Protein AF-A0A1X0Q599-F1 (afdb_monomer)

pLDDT: mean 91.34, std 10.4, range [54.19, 97.94]

Sequence (34 aa):
RGETRICKIYDSPSLPESEAMFSIAEKGICDADE

InterPro domains:
  IPR013632 Rad51-like, C-terminal [PF08423] (1-32)

Solvent-accessible surface area (backbone atoms only — not comparable to full-atom values): 2322 Å² total; per-residue (Å²): 136,84,48,62,45,76,49,71,52,72,93,52,98,85,53,73,82,45,73,47,68,30,21,62,52,98,93,39,83,41,78,46,84,132

Mean predicted aligned error: 3.73 Å

Structure (mmCIF, N/CA/C/O backbone):
data_AF-A0A1X0Q599-F1
#
_entry.id   AF-A0A1X0Q599-F1
#
loop_
_atom_site.group_PDB
_atom_site.id
_atom_site.type_symbol
_atom_site.label_atom_id
_atom_site.label_alt_id
_atom_site.label_comp_id
_atom_site.label_asym_id
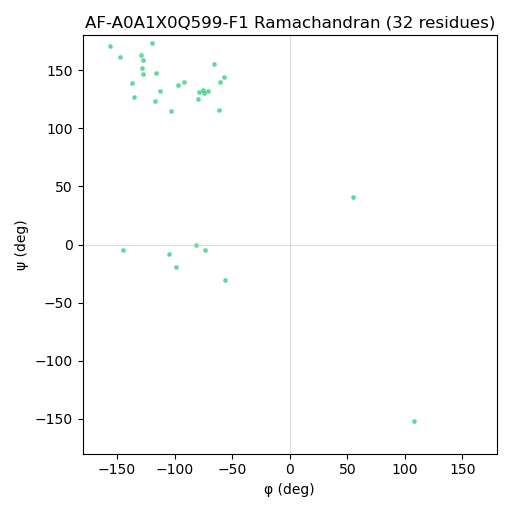_atom_site.label_entity_id
_atom_site.label_seq_id
_atom_site.pdbx_PDB_ins_code
_atom_site.Cartn_x
_atom_site.Cartn_y
_atom_site.Cartn_z
_atom_site.occupancy
_atom_site.B_iso_or_equiv
_atom_site.auth_seq_id
_atom_site.auth_comp_id
_atom_site.auth_asym_id
_atom_site.auth_atom_id
_atom_site.pdbx_PDB_model_num
ATOM 1 N N . ARG A 1 1 ? -5.634 7.410 14.484 1.00 54.19 1 ARG A N 1
ATOM 2 C CA . ARG A 1 1 ? -4.593 7.843 13.510 1.00 54.19 1 ARG A CA 1
ATOM 3 C C . ARG A 1 1 ? -3.369 6.905 13.436 1.00 54.19 1 ARG A C 1
ATOM 5 O O . ARG A 1 1 ? -2.387 7.291 12.822 1.00 54.19 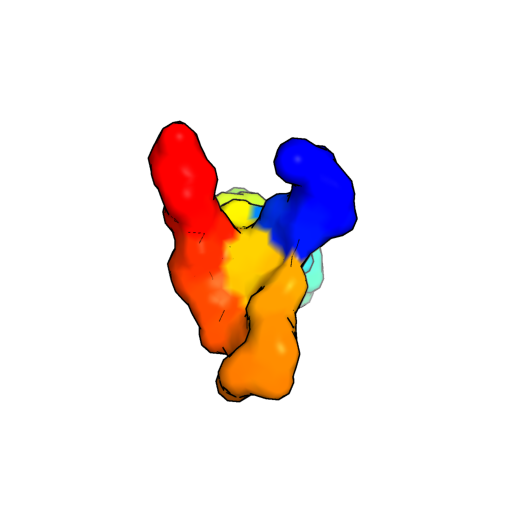1 ARG A O 1
ATOM 12 N N . GLY A 1 2 ? -3.389 5.703 14.033 1.00 64.88 2 GLY A N 1
ATOM 13 C CA . GLY A 1 2 ? -2.255 4.755 13.979 1.00 64.88 2 GLY A CA 1
ATOM 14 C C . GLY A 1 2 ? -2.447 3.564 13.031 1.00 64.88 2 GLY A C 1
ATOM 15 O O . GLY A 1 2 ? -1.511 2.801 12.814 1.00 64.88 2 GLY A O 1
ATOM 16 N N . GLU A 1 3 ? -3.651 3.401 12.480 1.00 84.38 3 GLU A N 1
ATOM 17 C CA . GLU A 1 3 ? -4.038 2.231 11.679 1.00 84.38 3 GLU A CA 1
ATOM 18 C C . GLU A 1 3 ? -3.955 2.486 10.172 1.00 84.38 3 GLU A C 1
ATOM 20 O O . GLU A 1 3 ? -3.827 1.536 9.403 1.00 84.38 3 GLU A O 1
ATOM 25 N N . THR A 1 4 ? -3.955 3.758 9.761 1.00 92.88 4 THR A N 1
ATOM 26 C CA . THR A 1 4 ? -3.799 4.170 8.365 1.00 92.88 4 THR A CA 1
ATOM 27 C C . THR A 1 4 ? -2.346 4.032 7.917 1.00 92.88 4 THR A C 1
ATOM 29 O O . THR A 1 4 ? -1.413 4.464 8.602 1.00 92.88 4 THR A O 1
ATOM 32 N N . ARG A 1 5 ? -2.148 3.434 6.748 1.00 94.31 5 ARG A N 1
ATOM 33 C CA . ARG A 1 5 ? -0.867 3.138 6.110 1.00 94.31 5 ARG A CA 1
ATOM 34 C C . ARG A 1 5 ? -0.870 3.682 4.684 1.00 94.31 5 ARG A C 1
ATOM 36 O O . ARG A 1 5 ? -1.928 3.889 4.099 1.00 94.31 5 ARG A O 1
ATOM 43 N N . ILE A 1 6 ? 0.325 3.882 4.134 1.00 94.94 6 ILE A N 1
ATOM 44 C CA . ILE A 1 6 ? 0.532 4.296 2.743 1.00 94.94 6 ILE A CA 1
ATOM 45 C C . ILE A 1 6 ? 1.292 3.174 2.033 1.00 94.94 6 ILE A C 1
ATOM 47 O O . ILE A 1 6 ? 2.370 2.779 2.482 1.00 94.94 6 ILE A O 1
ATOM 51 N N . CYS A 1 7 ? 0.727 2.655 0.946 1.00 95.81 7 CYS A N 1
ATOM 52 C CA . CYS A 1 7 ? 1.384 1.722 0.034 1.00 95.81 7 CYS A CA 1
ATOM 53 C C . CYS A 1 7 ? 1.939 2.496 -1.162 1.00 95.81 7 CYS A C 1
ATOM 55 O O . CYS A 1 7 ? 1.235 3.348 -1.697 1.00 95.81 7 CYS A O 1
ATOM 57 N N . LYS A 1 8 ? 3.163 2.186 -1.597 1.00 97.56 8 LYS A N 1
ATOM 58 C CA . LYS A 1 8 ? 3.776 2.776 -2.792 1.00 97.56 8 LYS A CA 1
ATOM 59 C C . LYS A 1 8 ? 3.934 1.715 -3.869 1.00 97.56 8 LYS A C 1
ATOM 61 O O . LYS A 1 8 ? 4.439 0.629 -3.589 1.00 97.56 8 LYS A O 1
ATOM 66 N N . ILE A 1 9 ? 3.527 2.047 -5.086 1.00 97.19 9 ILE A N 1
ATOM 67 C CA . ILE A 1 9 ? 3.908 1.308 -6.286 1.00 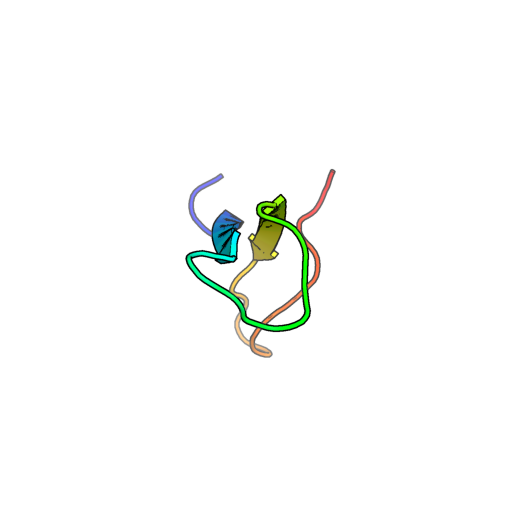97.19 9 ILE A CA 1
ATOM 68 C C . ILE A 1 9 ? 5.312 1.782 -6.645 1.00 97.19 9 ILE A C 1
ATOM 70 O O . ILE A 1 9 ? 5.512 2.987 -6.743 1.00 97.19 9 ILE A O 1
ATOM 74 N N . TYR A 1 10 ? 6.253 0.848 -6.780 1.00 97.31 10 TYR A N 1
ATOM 75 C CA . TYR A 1 10 ? 7.648 1.132 -7.108 1.00 97.31 10 TYR A CA 1
ATOM 76 C C . TYR A 1 10 ? 8.148 0.162 -8.176 1.00 97.31 10 TYR A C 1
ATOM 78 O O . TYR A 1 10 ? 8.036 -1.052 -7.990 1.00 97.31 10 TYR A O 1
ATOM 86 N N . ASP A 1 11 ? 8.698 0.703 -9.262 1.00 97.19 11 ASP A N 1
ATOM 87 C CA . ASP A 1 11 ? 9.308 -0.020 -10.385 1.00 97.19 11 ASP A CA 1
ATOM 88 C C . ASP A 1 11 ? 8.365 -1.053 -11.030 1.00 97.19 11 ASP A C 1
ATOM 90 O O . ASP A 1 11 ? 8.730 -2.185 -11.354 1.00 97.19 11 ASP A O 1
ATOM 94 N N . SER A 1 12 ? 7.091 -0.675 -11.181 1.00 96.19 12 SER A N 1
ATOM 95 C CA . SER A 1 12 ? 6.101 -1.539 -11.822 1.00 96.19 12 SER A CA 1
ATOM 96 C C . SER A 1 12 ? 6.250 -1.491 -13.347 1.00 96.19 12 SER A C 1
ATOM 98 O O . SER A 1 12 ? 6.228 -0.408 -13.932 1.00 96.19 12 SER A O 1
ATOM 100 N N . PRO A 1 13 ? 6.295 -2.642 -14.042 1.00 97.25 13 PRO A N 1
ATOM 101 C CA . PRO A 1 13 ? 6.414 -2.680 -15.500 1.00 97.25 13 PRO A CA 1
ATOM 102 C C . PRO A 1 13 ? 5.117 -2.286 -16.225 1.00 97.25 13 PRO A C 1
ATOM 104 O O . PRO A 1 13 ? 5.071 -2.282 -17.454 1.00 97.25 13 PRO A O 1
ATOM 107 N N . SER A 1 14 ? 4.018 -2.056 -15.500 1.00 96.81 14 SER A N 1
ATOM 108 C CA . SER A 1 14 ? 2.687 -1.881 -16.103 1.00 96.81 14 SER A CA 1
ATOM 109 C C . SER A 1 14 ? 1.791 -0.870 -15.392 1.00 96.81 14 SER A C 1
ATOM 111 O O . SER A 1 14 ? 0.696 -0.598 -15.880 1.00 96.81 14 SER A O 1
ATOM 113 N N . LEU A 1 15 ? 2.221 -0.313 -14.258 1.00 96.31 15 LEU A N 1
ATOM 114 C CA . LEU A 1 15 ? 1.470 0.688 -13.501 1.0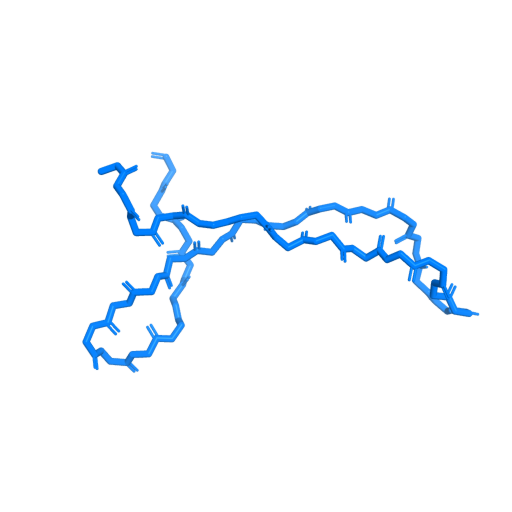0 96.31 15 LEU A CA 1
ATOM 115 C C . LEU A 1 15 ? 2.357 1.909 -13.240 1.00 96.31 15 LEU A C 1
ATOM 117 O O . LEU A 1 15 ? 3.563 1.74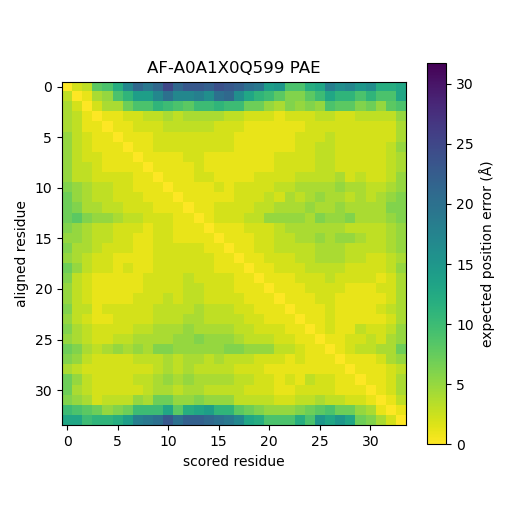3 -13.070 1.00 96.31 15 LEU A O 1
ATOM 121 N N . PRO A 1 16 ? 1.784 3.123 -13.205 1.00 97.25 16 PRO A N 1
ATOM 122 C CA . PRO A 1 16 ? 2.540 4.317 -12.863 1.00 97.25 16 PRO A CA 1
ATOM 123 C C . PRO A 1 16 ? 3.016 4.280 -11.405 1.00 97.25 16 PRO A C 1
ATOM 125 O O . PRO A 1 16 ? 2.389 3.665 -10.543 1.00 97.25 16 PRO A O 1
ATOM 128 N N . GLU A 1 17 ? 4.098 5.006 -11.137 1.00 97.94 17 GLU A N 1
ATOM 129 C CA . GLU A 1 17 ? 4.562 5.313 -9.783 1.00 97.94 17 GLU A CA 1
ATOM 130 C C . GLU A 1 17 ? 3.481 6.113 -9.040 1.00 97.94 17 GLU A C 1
ATOM 132 O O . GLU A 1 17 ? 3.126 7.226 -9.442 1.00 97.94 17 GLU A O 1
ATOM 137 N N . SER A 1 18 ? 2.926 5.543 -7.970 1.00 97.62 18 SER A N 1
ATOM 138 C CA . SER A 1 18 ? 1.846 6.165 -7.196 1.00 97.62 18 SER A CA 1
ATOM 139 C C . SER A 1 18 ? 1.790 5.646 -5.761 1.00 97.62 18 SER A C 1
ATOM 141 O O . SER A 1 18 ? 2.428 4.650 -5.415 1.00 97.62 18 SER A O 1
ATOM 143 N N . GLU A 1 19 ? 0.973 6.287 -4.924 1.00 96.69 19 GLU A N 1
ATOM 144 C CA . GLU A 1 19 ? 0.704 5.841 -3.558 1.00 96.69 19 GLU A CA 1
ATOM 145 C C . GLU A 1 19 ? -0.796 5.745 -3.254 1.00 96.69 19 GLU A C 1
ATOM 147 O O . GLU A 1 19 ? -1.607 6.437 -3.866 1.00 96.69 19 GLU A O 1
ATOM 152 N N . ALA A 1 20 ? -1.160 4.854 -2.330 1.00 95.38 20 ALA A N 1
ATOM 153 C CA . ALA A 1 20 ? -2.537 4.618 -1.902 1.00 95.38 20 ALA A CA 1
ATOM 154 C C . ALA A 1 20 ? -2.619 4.481 -0.377 1.00 95.38 20 ALA A C 1
ATOM 156 O O . ALA A 1 20 ? -1.769 3.835 0.244 1.00 95.38 20 ALA A O 1
ATOM 157 N N . MET A 1 21 ? -3.655 5.072 0.220 1.00 95.62 21 MET A N 1
ATOM 158 C CA . MET A 1 21 ? -3.933 4.972 1.653 1.00 95.62 21 MET A CA 1
ATOM 159 C C . MET A 1 21 ? -4.875 3.806 1.950 1.00 95.62 21 MET A C 1
ATOM 161 O O . MET A 1 21 ? -5.836 3.579 1.222 1.00 95.62 21 MET A O 1
ATOM 165 N N . PHE A 1 22 ? -4.611 3.084 3.036 1.00 95.25 22 PHE A N 1
ATOM 166 C CA . PHE A 1 22 ? -5.478 2.011 3.532 1.00 95.25 22 PHE A CA 1
ATOM 167 C C . PHE A 1 22 ? -5.412 1.925 5.056 1.00 95.25 22 PHE A C 1
ATOM 169 O O . PHE A 1 22 ? -4.445 2.394 5.657 1.00 95.25 22 PHE A O 1
ATOM 176 N N . SER A 1 23 ? -6.396 1.290 5.685 1.00 95.25 23 SER A N 1
ATOM 177 C CA . SER A 1 23 ? -6.420 1.042 7.131 1.00 95.25 23 SER A CA 1
ATOM 178 C C . SER A 1 23 ? -6.388 -0.455 7.441 1.00 95.25 23 SER A C 1
ATOM 180 O O . SER A 1 23 ? -6.919 -1.274 6.690 1.00 95.25 23 SER A O 1
ATOM 182 N N . ILE A 1 24 ? -5.764 -0.826 8.560 1.00 93.12 24 ILE A N 1
ATOM 183 C CA . ILE A 1 24 ? -5.772 -2.202 9.082 1.00 93.12 24 ILE A CA 1
ATOM 184 C C . ILE A 1 24 ? -6.752 -2.266 10.255 1.00 93.12 24 ILE A C 1
ATOM 186 O O . ILE A 1 24 ? -6.500 -1.642 11.281 1.00 93.12 24 ILE A O 1
ATOM 190 N N . ALA A 1 25 ? -7.832 -3.034 10.107 1.00 90.44 25 ALA A N 1
ATOM 191 C CA . ALA A 1 25 ? -8.846 -3.254 11.138 1.00 90.44 25 ALA 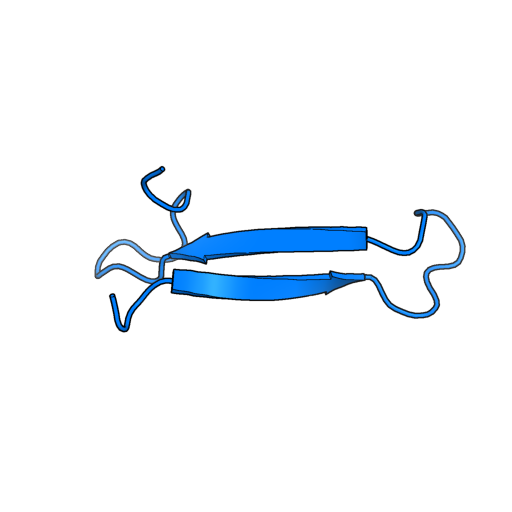A CA 1
ATOM 192 C C . ALA A 1 25 ? -8.945 -4.745 11.507 1.00 90.44 25 ALA A C 1
ATOM 194 O O . ALA A 1 25 ? -8.368 -5.603 10.838 1.00 90.44 25 ALA A O 1
ATOM 195 N N . GLU A 1 26 ? -9.727 -5.085 12.535 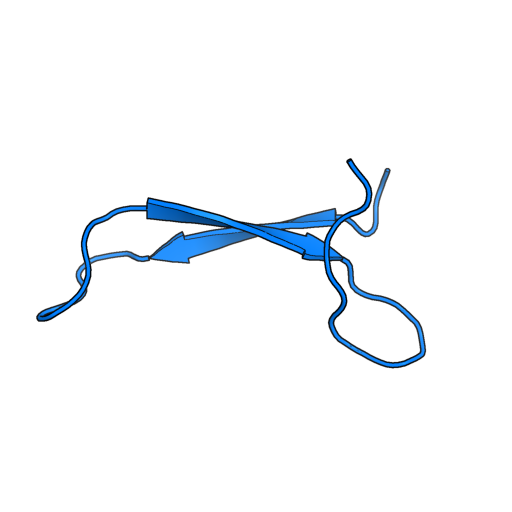1.00 92.19 26 GLU A N 1
ATOM 196 C CA . GLU A 1 26 ? -9.917 -6.480 12.979 1.00 92.19 26 GLU A CA 1
ATOM 197 C C . GLU A 1 26 ? -10.432 -7.410 11.864 1.00 92.19 26 GLU A C 1
ATOM 199 O O . GLU A 1 26 ? -10.088 -8.588 11.821 1.00 92.19 26 GLU A O 1
ATOM 204 N N . LYS A 1 27 ? -11.214 -6.869 10.919 1.00 92.62 27 LYS A N 1
ATOM 205 C CA . LYS A 1 27 ? -11.730 -7.589 9.741 1.00 92.62 27 LYS A CA 1
ATOM 206 C C . LYS A 1 27 ? -10.733 -7.695 8.574 1.00 92.62 27 LYS A C 1
ATOM 208 O O . LYS A 1 27 ? -11.078 -8.266 7.543 1.00 92.62 27 LYS A O 1
ATOM 213 N N . GLY A 1 28 ? -9.530 -7.135 8.712 1.00 93.31 28 GLY A N 1
ATOM 214 C CA . GLY A 1 28 ? -8.500 -7.079 7.673 1.00 93.31 28 GLY A CA 1
ATOM 215 C C . GLY A 1 28 ? -8.289 -5.680 7.085 1.00 93.31 28 GLY A C 1
ATOM 216 O O . GLY A 1 28 ? -8.479 -4.665 7.758 1.00 93.31 28 GLY A O 1
ATOM 217 N N . ILE A 1 29 ? -7.850 -5.631 5.823 1.00 94.62 29 ILE A N 1
ATOM 218 C CA . ILE A 1 29 ? -7.569 -4.378 5.108 1.00 94.62 29 ILE A CA 1
ATOM 219 C C . ILE A 1 29 ? -8.877 -3.702 4.704 1.00 94.62 29 ILE A C 1
ATOM 221 O O . ILE A 1 29 ? -9.760 -4.336 4.127 1.00 94.62 29 ILE A O 1
ATOM 225 N N . CYS A 1 30 ? -8.984 -2.416 5.014 1.00 93.69 30 CYS A N 1
ATOM 226 C CA . CYS A 1 30 ? -10.135 -1.574 4.719 1.00 93.69 30 CYS A CA 1
ATOM 227 C C . CYS A 1 30 ? -9.676 -0.289 4.031 1.00 93.69 30 CYS A C 1
ATOM 229 O O . CYS A 1 30 ? -8.503 0.088 4.125 1.00 93.69 30 CYS A O 1
ATOM 231 N N . ASP A 1 31 ?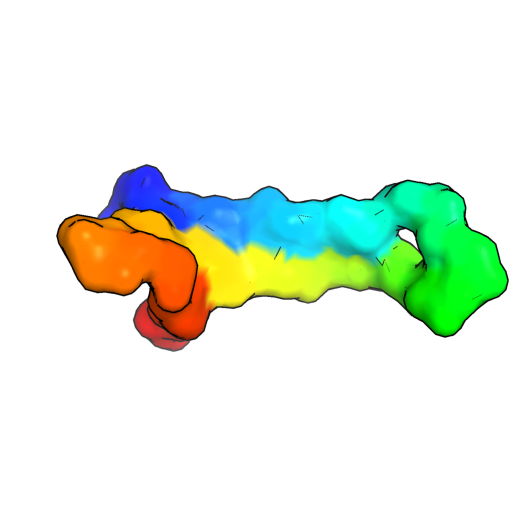 -10.617 0.410 3.404 1.00 94.19 31 ASP A N 1
ATOM 232 C CA . ASP A 1 31 ? -10.388 1.779 2.957 1.00 94.19 31 ASP A CA 1
ATOM 233 C C . ASP A 1 31 ? -9.986 2.660 4.146 1.00 94.19 31 ASP A C 1
ATOM 235 O O . ASP A 1 31 ? -10.418 2.446 5.285 1.00 94.19 31 ASP A O 1
ATOM 239 N N . ALA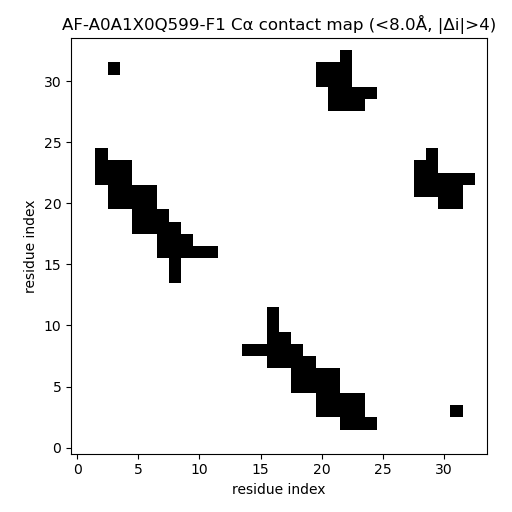 A 1 32 ? -9.096 3.617 3.894 1.00 91.06 32 ALA A N 1
ATOM 240 C CA . ALA A 1 32 ? -8.789 4.629 4.888 1.00 91.06 32 ALA A CA 1
ATOM 241 C C . ALA A 1 32 ? -9.993 5.568 5.029 1.00 91.06 32 ALA A C 1
ATOM 243 O O . ALA A 1 32 ? -10.516 6.033 4.020 1.00 91.06 32 ALA A O 1
ATOM 244 N N . ASP A 1 33 ? -10.416 5.846 6.264 1.00 80.44 33 ASP A N 1
ATOM 245 C CA . ASP A 1 33 ? -11.339 6.953 6.519 1.00 80.44 33 ASP A CA 1
ATOM 246 C C . ASP A 1 33 ? -10.673 8.271 6.078 1.00 80.44 33 ASP A C 1
ATOM 248 O O . ASP A 1 33 ? -9.464 8.443 6.275 1.00 80.44 33 ASP A O 1
ATOM 252 N N . GLU A 1 34 ? -11.460 9.156 5.456 1.00 61.59 34 GLU A N 1
ATOM 253 C CA . GLU A 1 34 ? -11.013 10.441 4.885 1.00 61.59 34 GLU A CA 1
ATOM 254 C C . GLU A 1 34 ? -10.468 11.419 5.944 1.00 61.59 34 GLU A C 1
ATOM 256 O O . GLU A 1 34 ? -11.095 11.568 7.022 1.00 61.59 34 GLU A O 1
#

Foldseek 3Di:
DPFKDKDWDDPDPPDDTDIAIWGQDPVGIGHDDD

Organism: NCBI:txid1081669

Nearest PDB structures (foldseek):
  5nwl-assembly2_H  TM=9.095E-01  e=1.082E-02  Homo sapiens
  8br2-assembly1_A  TM=9.092E-01  e=1.375E-02  Homo sapiens
  5nwl-assembly2_N  TM=9.050E-01  e=1.855E-02  Homo sapiens
  2zuc-assembly1_B  TM=9.206E-01  e=5.136E-02  Saccharolobus solfataricus
  1szp-assembly1_D  TM=9.245E-01  e=8.806E-02  Saccharomyces cerevisiae

Radius of gyration: 11.59 Å; Cα contacts (8 Å, |Δi|>4): 47; chains: 1; bounding box: 21×18×30 Å

Secondary structure (DSSP, 8-state):
--SEEEEEE-S-SSS-SEEEEEEEETTEEEEPP-